Protein AF-A0A4U3A3L2-F1 (afdb_monomer)

Radius of gyration: 24.72 Å; Cα contacts (8 Å, |Δi|>4): 32; chains: 1; bounding box: 49×34×66 Å

Sequence (84 aa):
AYNVGGVMYVVYILVFITVIHALESYFLNPKFMSAKTNLPIFYTFMILIFSEHFLGIWGLIIGIPIFIFLLDVLDVNNEEQFKK

Secondary structure (DSSP, 8-state):
------HHHHHHHHHHHHHHHHHIIIIIHHHHHSS---HHHH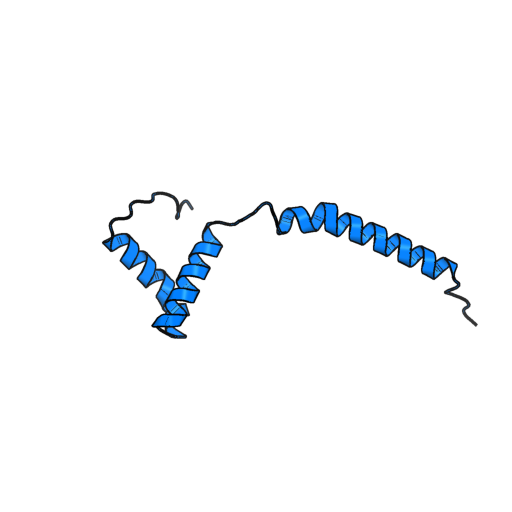HHHHHHHHHHHHHTHHHHHHHHHHHHHHHHHTT---TTS---

InterPro domains:
  IPR002549 Transmembrane protein TqsA-like [PF01594] (3-76)

Structure (mmCIF, N/CA/C/O backbone):
data_AF-A0A4U3A3L2-F1
#
_entry.id   AF-A0A4U3A3L2-F1
#
loop_
_atom_site.group_PDB
_atom_site.id
_atom_site.type_symbol
_atom_site.label_atom_id
_atom_site.label_alt_id
_atom_site.label_comp_id
_atom_site.label_asym_id
_atom_site.label_entity_id
_atom_site.label_seq_id
_atom_site.pdbx_PDB_ins_code
_atom_site.Cartn_x
_atom_site.Cartn_y
_atom_site.Cartn_z
_atom_site.occupancy
_atom_site.B_iso_or_equiv
_atom_site.auth_seq_id
_atom_site.auth_comp_id
_atom_site.auth_asym_id
_atom_site.auth_atom_id
_atom_site.pdbx_PDB_model_num
ATOM 1 N N . ALA A 1 1 ? 26.462 9.742 -42.807 1.00 47.53 1 ALA A N 1
ATOM 2 C CA . ALA A 1 1 ? 26.481 8.702 -41.760 1.00 47.53 1 ALA A CA 1
ATOM 3 C C . ALA A 1 1 ? 26.414 9.400 -40.408 1.00 47.53 1 ALA A C 1
ATOM 5 O O . ALA A 1 1 ? 27.298 10.195 -40.111 1.00 47.53 1 ALA A O 1
ATOM 6 N N . TYR A 1 2 ? 25.329 9.211 -39.653 1.00 49.97 2 TYR A N 1
ATOM 7 C CA . TYR A 1 2 ? 25.142 9.839 -38.343 1.00 49.97 2 TYR A CA 1
ATOM 8 C C . TYR A 1 2 ? 26.109 9.207 -37.338 1.00 49.97 2 TYR A C 1
ATOM 10 O O . TYR A 1 2 ? 25.882 8.096 -36.879 1.00 49.97 2 TYR A O 1
ATOM 18 N N . ASN A 1 3 ? 27.197 9.905 -37.012 1.00 60.00 3 ASN A N 1
ATOM 19 C CA . ASN A 1 3 ? 28.144 9.504 -35.969 1.00 60.00 3 ASN A CA 1
ATOM 20 C C . ASN A 1 3 ? 27.660 10.015 -34.598 1.00 60.00 3 ASN A C 1
ATOM 22 O O . ASN A 1 3 ? 28.362 10.731 -33.887 1.00 60.00 3 ASN A O 1
ATOM 26 N N . VAL A 1 4 ? 26.392 9.740 -34.283 1.00 63.28 4 VAL A N 1
ATOM 27 C CA . VAL A 1 4 ? 25.787 10.080 -32.992 1.00 63.28 4 VAL A CA 1
ATOM 28 C C . VAL A 1 4 ? 25.965 8.863 -32.096 1.00 63.28 4 VAL A C 1
ATOM 30 O O . VAL A 1 4 ? 25.346 7.832 -32.337 1.00 63.28 4 VAL A O 1
ATOM 33 N N . GLY A 1 5 ? 26.835 8.980 -31.092 1.00 67.19 5 GLY A N 1
ATOM 34 C CA . GLY A 1 5 ? 27.081 7.903 -30.126 1.00 67.19 5 GLY A CA 1
ATOM 35 C C . GLY A 1 5 ? 28.544 7.488 -29.971 1.00 67.19 5 GLY A C 1
ATOM 36 O O . GLY A 1 5 ? 28.844 6.300 -29.945 1.00 67.19 5 GLY A O 1
ATOM 37 N N . GLY A 1 6 ? 29.469 8.446 -29.859 1.00 76.69 6 GLY A N 1
ATOM 38 C CA . GLY A 1 6 ? 30.834 8.150 -29.408 1.00 76.69 6 GLY A CA 1
ATOM 39 C C . GLY A 1 6 ? 30.892 7.807 -27.912 1.00 76.69 6 GLY A C 1
ATOM 40 O O . GLY A 1 6 ? 29.913 7.981 -27.189 1.00 76.69 6 GLY A O 1
ATOM 41 N N . VAL A 1 7 ? 32.068 7.401 -27.418 1.00 78.25 7 VAL A N 1
ATOM 42 C CA . VAL A 1 7 ? 32.332 7.062 -25.997 1.00 78.25 7 VAL A CA 1
ATOM 43 C C . VAL A 1 7 ? 31.804 8.128 -25.020 1.00 78.25 7 VAL A C 1
ATOM 45 O O . VAL A 1 7 ? 31.337 7.802 -23.933 1.00 78.25 7 VAL A O 1
ATOM 48 N N . MET A 1 8 ? 31.780 9.396 -25.436 1.00 82.12 8 MET A N 1
ATOM 49 C CA . MET A 1 8 ? 31.208 10.496 -24.656 1.00 82.12 8 MET A CA 1
ATOM 50 C C . MET A 1 8 ? 29.725 10.299 -24.311 1.00 82.12 8 MET A C 1
ATOM 52 O O . MET A 1 8 ? 29.327 10.593 -23.189 1.00 82.12 8 MET A O 1
ATOM 56 N N . TYR A 1 9 ? 28.910 9.754 -25.218 1.00 83.75 9 TYR A N 1
ATOM 57 C CA . TYR A 1 9 ? 27.502 9.450 -24.935 1.00 83.75 9 TYR A CA 1
ATOM 58 C C . TYR A 1 9 ? 27.352 8.351 -23.880 1.00 83.75 9 TYR A C 1
ATOM 60 O O . TYR A 1 9 ? 26.462 8.430 -23.038 1.00 83.75 9 TYR A O 1
ATOM 68 N N . VAL A 1 10 ? 28.248 7.360 -23.881 1.00 85.56 10 VAL A N 1
ATOM 69 C CA . VAL A 1 10 ? 28.268 6.294 -22.867 1.00 85.56 10 VAL A CA 1
ATOM 70 C C . VAL A 1 10 ? 28.551 6.884 -21.487 1.00 85.56 10 VAL A C 1
ATOM 72 O O . VAL A 1 10 ? 27.851 6.571 -20.527 1.00 85.56 10 VAL A O 1
ATOM 75 N N . VAL A 1 11 ? 29.517 7.802 -21.394 1.00 89.62 11 VAL A N 1
ATOM 76 C CA . VAL A 1 11 ? 29.830 8.511 -20.145 1.00 89.62 11 VAL A CA 1
ATOM 77 C C . VAL A 1 11 ? 28.639 9.350 -19.671 1.00 89.62 11 VAL A C 1
ATOM 79 O O . VAL A 1 11 ? 28.280 9.276 -18.498 1.00 89.62 11 VAL A O 1
ATOM 82 N N . TYR A 1 12 ? 27.974 10.085 -20.571 1.00 89.88 12 TYR A N 1
ATOM 83 C CA . TYR A 1 12 ? 26.764 10.842 -20.229 1.00 89.88 12 TYR A CA 1
ATOM 84 C C . TYR A 1 12 ? 25.652 9.949 -19.663 1.00 89.88 12 TYR A C 1
ATOM 86 O O . TYR A 1 12 ? 25.036 10.305 -18.659 1.00 89.88 12 TYR A O 1
ATOM 94 N N . ILE A 1 13 ? 25.422 8.776 -20.259 1.00 90.12 13 ILE A N 1
ATOM 95 C CA . ILE A 1 13 ? 24.409 7.821 -19.791 1.00 90.12 13 ILE A CA 1
ATOM 96 C C . ILE A 1 13 ? 24.777 7.254 -18.413 1.00 90.12 13 ILE A C 1
ATOM 98 O O . ILE A 1 13 ? 23.919 7.193 -17.537 1.00 90.12 13 ILE A O 1
ATOM 102 N N . LEU A 1 14 ? 26.042 6.895 -18.178 1.00 92.50 14 LEU A N 1
ATOM 103 C CA . LEU A 1 14 ? 26.492 6.372 -16.880 1.00 92.50 14 LEU A CA 1
ATOM 104 C C . LEU A 1 14 ? 26.320 7.391 -15.750 1.00 92.50 14 LEU A C 1
ATOM 106 O O . LEU A 1 14 ? 25.842 7.042 -14.668 1.00 92.50 14 LEU A O 1
ATOM 110 N N . VAL A 1 15 ? 26.657 8.657 -16.006 1.00 93.56 15 VAL A N 1
ATOM 111 C CA . VAL A 1 15 ? 26.433 9.746 -15.046 1.00 93.56 15 VAL A CA 1
ATOM 112 C C . VAL A 1 15 ? 24.939 9.906 -14.766 1.00 93.56 15 VAL A C 1
ATOM 114 O O . VAL A 1 15 ? 24.538 9.983 -13.606 1.00 93.56 15 VAL A O 1
ATOM 117 N N . PHE A 1 16 ? 24.103 9.884 -15.805 1.00 93.62 16 PHE A N 1
ATOM 118 C CA . PHE A 1 16 ? 22.653 10.013 -15.666 1.00 93.62 16 PHE A CA 1
ATOM 119 C C . PHE A 1 16 ? 22.036 8.870 -14.841 1.00 93.62 16 PHE A C 1
ATOM 121 O O . PHE A 1 16 ? 21.262 9.126 -13.920 1.00 93.62 16 PHE A O 1
ATOM 128 N N . ILE A 1 17 ? 22.439 7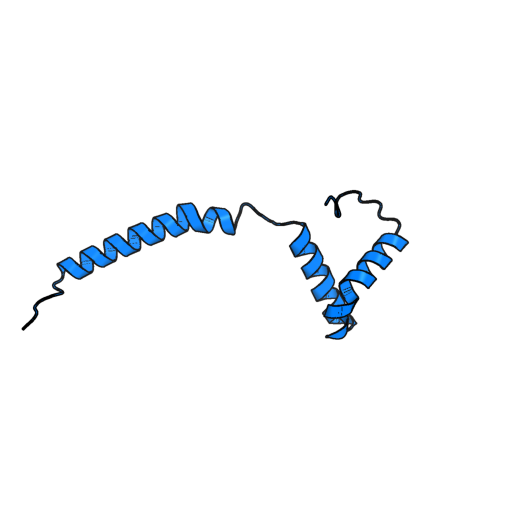.620 -15.097 1.00 93.44 17 ILE A N 1
ATOM 129 C CA . ILE A 1 17 ? 22.012 6.440 -14.325 1.00 93.44 17 ILE A CA 1
ATOM 130 C C . ILE A 1 17 ? 22.438 6.564 -12.858 1.00 93.44 17 ILE A C 1
ATOM 132 O O . ILE A 1 17 ? 21.642 6.295 -11.963 1.00 93.44 17 ILE A O 1
ATOM 136 N N . THR A 1 18 ? 23.670 7.012 -12.604 1.00 91.25 18 THR A N 1
ATOM 137 C CA . THR A 1 18 ? 24.201 7.169 -11.240 1.00 91.25 18 THR A CA 1
ATOM 138 C C . THR A 1 18 ? 23.396 8.197 -10.444 1.00 91.25 18 THR A C 1
ATOM 140 O O . THR A 1 18 ? 23.041 7.953 -9.293 1.00 91.25 18 THR A O 1
ATOM 143 N N . VAL A 1 19 ? 23.054 9.327 -11.069 1.00 92.88 19 VAL A N 1
ATOM 144 C CA . VAL A 1 19 ? 22.222 10.375 -10.459 1.00 92.88 19 VAL A CA 1
ATOM 145 C C . VAL A 1 19 ? 20.808 9.868 -10.173 1.00 92.88 19 VAL A C 1
ATOM 147 O O . VAL A 1 19 ? 20.290 10.101 -9.081 1.00 92.88 19 VAL A O 1
ATOM 150 N N . ILE A 1 20 ? 20.196 9.139 -11.112 1.00 91.38 20 ILE A N 1
ATOM 151 C CA . ILE A 1 20 ? 18.867 8.542 -10.911 1.00 91.38 20 ILE A CA 1
ATOM 152 C C . ILE A 1 20 ? 18.892 7.543 -9.756 1.00 91.38 20 ILE A C 1
ATOM 154 O O . ILE A 1 20 ? 18.027 7.606 -8.889 1.00 91.38 20 ILE A O 1
ATOM 158 N N . HIS A 1 21 ? 19.891 6.662 -9.703 1.00 86.31 21 HIS A N 1
ATOM 159 C CA . HIS A 1 21 ? 19.978 5.643 -8.662 1.00 86.31 21 HIS A CA 1
ATOM 160 C C . HIS A 1 21 ? 20.240 6.250 -7.280 1.00 86.31 21 HIS A C 1
ATOM 162 O O . HIS A 1 21 ? 19.680 5.794 -6.285 1.00 86.31 21 HIS A O 1
ATOM 168 N N . ALA A 1 22 ? 21.038 7.319 -7.204 1.00 86.19 22 ALA A N 1
ATOM 169 C CA . ALA A 1 22 ? 21.206 8.086 -5.975 1.00 86.19 22 ALA A CA 1
ATOM 170 C C . ALA A 1 22 ? 19.876 8.723 -5.537 1.00 86.19 22 ALA A C 1
ATOM 172 O O . ALA A 1 22 ? 19.495 8.614 -4.380 1.00 86.19 22 ALA A O 1
ATOM 173 N N . LEU A 1 23 ? 19.113 9.321 -6.454 1.00 85.56 23 LEU A N 1
ATOM 174 C CA . LEU A 1 23 ? 17.807 9.904 -6.134 1.00 85.56 23 LEU A CA 1
ATOM 175 C C . LEU A 1 23 ? 16.800 8.832 -5.688 1.00 85.56 23 LEU A C 1
ATOM 177 O O . LEU A 1 23 ? 16.082 9.012 -4.704 1.00 85.56 23 LEU A O 1
ATOM 181 N N . GLU A 1 24 ? 16.778 7.688 -6.366 1.00 77.88 24 GLU A N 1
ATOM 182 C CA . GLU A 1 24 ? 15.904 6.573 -6.029 1.00 77.88 24 GLU A CA 1
ATOM 183 C C . GLU A 1 24 ? 16.249 5.967 -4.668 1.00 77.88 24 GLU A C 1
ATOM 185 O O . GLU A 1 24 ? 15.392 5.889 -3.793 1.00 77.88 24 GLU A O 1
ATOM 190 N N . SER A 1 25 ? 17.511 5.608 -4.445 1.00 76.44 25 SER A N 1
ATOM 191 C CA . SER A 1 25 ? 17.960 4.972 -3.203 1.00 76.44 25 SER A CA 1
ATOM 192 C C . SER A 1 25 ? 17.919 5.901 -1.987 1.00 76.44 25 SER A C 1
ATOM 194 O O . SER A 1 25 ? 17.659 5.425 -0.884 1.00 76.44 25 SER A O 1
ATOM 196 N N . TYR A 1 26 ? 18.133 7.210 -2.169 1.00 75.19 26 TYR A N 1
ATOM 197 C CA . TYR A 1 26 ? 18.213 8.179 -1.070 1.00 75.19 26 TYR A CA 1
ATOM 198 C C . TYR A 1 26 ? 16.909 8.947 -0.825 1.00 75.19 26 TYR A C 1
ATOM 200 O O . TYR A 1 26 ? 16.694 9.436 0.283 1.00 75.19 26 TYR A O 1
ATOM 208 N N . PHE A 1 27 ? 16.027 9.060 -1.826 1.00 68.19 27 PHE A N 1
ATOM 209 C CA . PHE A 1 27 ? 14.801 9.864 -1.731 1.00 68.19 27 PHE A CA 1
ATOM 210 C C . PHE A 1 27 ? 13.508 9.065 -1.972 1.00 68.19 27 PHE A C 1
ATOM 212 O O . PHE A 1 27 ? 12.517 9.319 -1.286 1.00 68.19 27 PHE A O 1
ATOM 219 N N . LEU A 1 28 ? 13.495 8.084 -2.888 1.00 67.62 28 LEU A N 1
ATOM 220 C CA . LEU A 1 28 ? 12.295 7.280 -3.201 1.00 67.62 28 LEU A CA 1
ATOM 221 C C . LEU A 1 28 ? 12.172 6.017 -2.322 1.00 67.62 28 LEU A C 1
ATOM 223 O O . LEU A 1 28 ? 11.179 5.847 -1.615 1.00 67.62 28 LEU A O 1
ATOM 227 N N . ASN A 1 29 ? 13.194 5.160 -2.301 1.00 66.31 29 ASN A N 1
ATOM 228 C CA . ASN A 1 29 ? 13.240 3.901 -1.553 1.00 66.31 29 ASN A CA 1
ATOM 229 C C . ASN A 1 29 ? 13.173 4.041 -0.010 1.00 66.31 29 ASN A C 1
ATOM 231 O O . ASN A 1 29 ? 12.491 3.232 0.628 1.00 66.31 29 ASN A O 1
ATOM 235 N N . PRO A 1 30 ? 13.771 5.065 0.642 1.00 62.59 30 PRO A N 1
ATOM 236 C CA . PRO A 1 30 ? 13.735 5.150 2.102 1.00 62.59 30 PRO A CA 1
ATOM 237 C C . PRO A 1 30 ? 12.343 5.522 2.633 1.00 62.59 30 PRO A C 1
ATOM 239 O 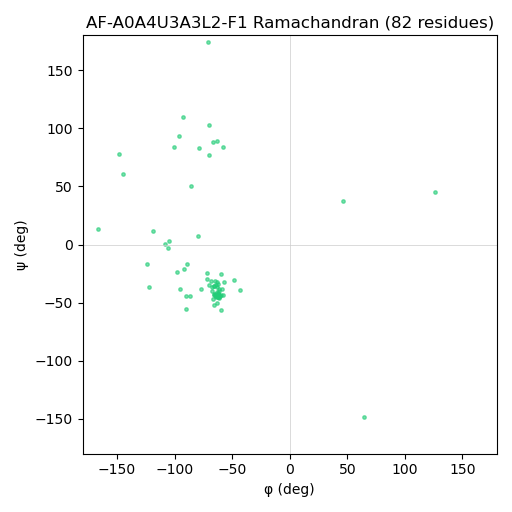O . PRO A 1 30 ? 11.989 5.162 3.756 1.00 62.59 30 PRO A O 1
ATOM 242 N N . LYS A 1 31 ? 11.511 6.185 1.816 1.00 57.22 31 LYS A N 1
ATOM 243 C CA . LYS A 1 31 ? 10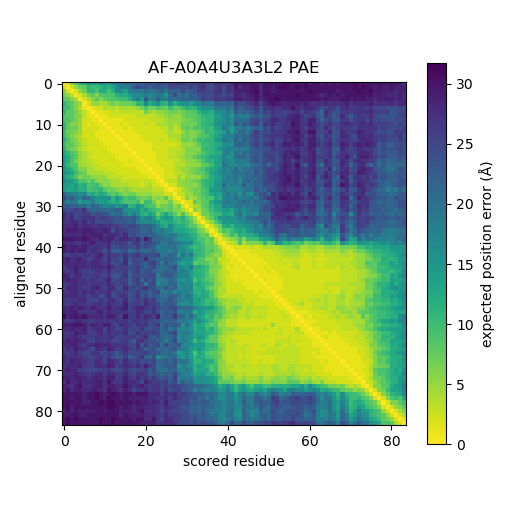.156 6.610 2.198 1.00 57.22 31 LYS A CA 1
ATOM 244 C C . LYS A 1 31 ? 9.077 5.555 1.914 1.00 57.22 31 LYS A C 1
ATOM 246 O O . LYS A 1 31 ? 8.000 5.638 2.502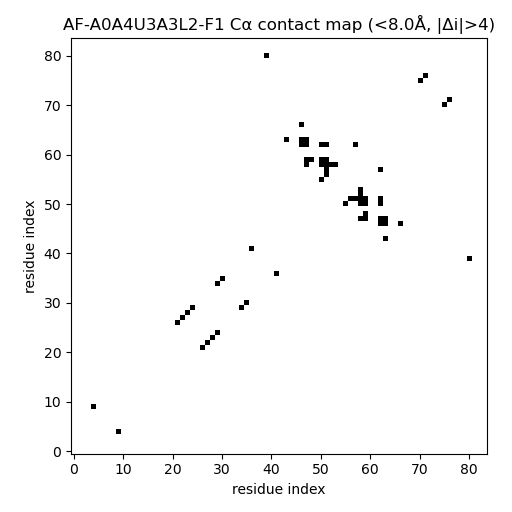 1.00 57.22 31 LYS A O 1
ATOM 251 N N . PHE A 1 32 ? 9.369 4.560 1.070 1.00 58.53 32 PHE A N 1
ATOM 252 C CA . PHE A 1 32 ? 8.486 3.414 0.816 1.00 58.53 32 PHE A CA 1
ATOM 253 C C . PHE A 1 32 ? 8.753 2.235 1.755 1.00 58.53 32 PHE A C 1
ATOM 255 O O . PHE A 1 32 ? 7.803 1.667 2.286 1.00 58.53 32 PHE A O 1
ATOM 262 N N . MET A 1 33 ? 10.020 1.883 1.992 1.00 59.16 33 MET A N 1
ATOM 263 C CA . MET A 1 33 ? 10.347 0.616 2.656 1.00 59.16 33 MET A CA 1
ATOM 264 C C . MET A 1 33 ? 10.472 0.714 4.187 1.00 59.16 33 MET A C 1
ATOM 266 O O . MET A 1 33 ? 10.338 -0.303 4.857 1.00 59.16 33 MET A O 1
ATOM 270 N N . SER A 1 34 ? 10.702 1.898 4.776 1.00 53.72 34 SER A N 1
ATOM 271 C CA . SER A 1 34 ? 11.048 1.970 6.213 1.00 53.72 34 SER A CA 1
ATOM 272 C C . SER A 1 34 ? 10.159 2.845 7.097 1.00 53.72 34 SER A C 1
ATOM 274 O O . SER A 1 34 ? 10.214 2.696 8.314 1.00 53.72 34 SER A O 1
ATOM 276 N N . ALA A 1 35 ? 9.347 3.751 6.552 1.00 57.12 35 ALA A N 1
ATOM 277 C CA . ALA A 1 35 ? 8.604 4.714 7.379 1.00 57.12 35 ALA A CA 1
ATOM 278 C C . ALA A 1 35 ? 7.106 4.399 7.539 1.00 57.12 35 ALA A C 1
ATOM 280 O O . ALA A 1 35 ? 6.385 5.191 8.143 1.00 57.12 35 ALA A O 1
ATOM 281 N N . LYS A 1 36 ? 6.617 3.275 6.994 1.00 52.66 36 LYS A N 1
ATOM 282 C CA . LYS A 1 36 ? 5.209 2.867 7.097 1.00 52.66 36 LYS A CA 1
ATOM 283 C C . LYS A 1 36 ? 5.040 1.349 7.131 1.00 52.66 36 LYS A C 1
ATOM 285 O O . LYS A 1 36 ? 4.571 0.743 6.170 1.00 52.66 36 LYS A O 1
ATOM 290 N N . THR A 1 37 ? 5.287 0.730 8.276 1.00 57.03 37 THR A N 1
ATOM 291 C CA . THR A 1 37 ? 4.429 -0.390 8.675 1.00 57.03 37 THR A CA 1
ATOM 292 C C . THR A 1 37 ? 3.024 0.185 8.866 1.00 57.03 37 THR A C 1
ATOM 294 O O . THR A 1 37 ? 2.676 0.688 9.929 1.00 57.03 37 THR A O 1
ATOM 297 N N . ASN A 1 38 ? 2.228 0.208 7.792 1.00 52.47 38 ASN A N 1
ATOM 298 C CA . ASN A 1 38 ? 0.803 0.520 7.864 1.00 52.47 38 ASN A CA 1
ATOM 299 C C . ASN A 1 38 ? 0.133 -0.617 8.643 1.00 52.47 38 ASN A C 1
ATOM 301 O O . ASN A 1 38 ? -0.302 -1.608 8.056 1.00 52.47 38 ASN A O 1
ATOM 305 N N . LEU A 1 39 ? 0.100 -0.470 9.966 1.00 59.12 39 LEU A N 1
ATOM 306 C CA . LEU A 1 39 ? -0.464 -1.420 10.921 1.00 59.12 39 LEU A CA 1
ATOM 307 C C . LEU A 1 39 ? -1.822 -2.010 10.459 1.00 59.12 39 LEU A C 1
ATOM 309 O O . LEU A 1 39 ? -1.959 -3.225 10.528 1.00 59.12 39 LEU A O 1
ATOM 313 N N . PRO A 1 40 ? -2.766 -1.274 9.841 1.00 63.84 40 PRO A N 1
ATOM 314 C CA . PRO A 1 40 ? -4.070 -1.844 9.458 1.00 63.84 40 PRO A CA 1
ATOM 315 C C . PRO A 1 40 ? -4.045 -2.858 8.296 1.00 63.84 40 PRO A C 1
ATOM 317 O O . PRO A 1 40 ? -4.804 -3.831 8.279 1.00 63.84 40 PRO A O 1
ATOM 320 N N . ILE A 1 41 ? -3.169 -2.654 7.307 1.00 74.88 41 ILE A N 1
ATOM 321 C CA . ILE A 1 41 ? -3.142 -3.484 6.090 1.00 74.88 41 ILE A CA 1
ATOM 322 C C . ILE A 1 41 ? -2.478 -4.834 6.386 1.00 74.88 41 ILE A C 1
ATOM 324 O O . ILE A 1 41 ? -2.951 -5.871 5.929 1.00 74.88 41 ILE A O 1
ATOM 328 N N . PHE A 1 42 ? -1.430 -4.838 7.212 1.00 79.12 42 PHE A N 1
ATOM 329 C CA . PHE A 1 42 ? -0.757 -6.067 7.629 1.00 79.12 42 PHE A CA 1
ATOM 330 C C . PHE A 1 42 ? -1.675 -6.984 8.452 1.00 79.12 42 PHE A C 1
ATOM 332 O O . PHE A 1 42 ? -1.735 -8.180 8.174 1.00 79.12 42 PHE A O 1
ATOM 339 N N . TYR A 1 43 ? -2.441 -6.435 9.406 1.00 76.31 43 TYR A N 1
ATOM 340 C CA . TYR A 1 43 ? -3.398 -7.229 10.187 1.00 76.31 43 TYR A CA 1
ATOM 341 C C . TYR A 1 43 ? -4.500 -7.830 9.308 1.00 76.31 43 TYR A C 1
ATOM 343 O O . TYR A 1 43 ? -4.817 -9.008 9.455 1.00 76.31 43 TYR A O 1
ATOM 351 N N . THR A 1 44 ? -5.018 -7.071 8.338 1.00 84.50 44 THR A N 1
ATOM 352 C CA . THR A 1 44 ? -5.983 -7.598 7.359 1.00 84.50 44 THR A CA 1
ATOM 353 C C . THR A 1 44 ? -5.381 -8.739 6.534 1.00 84.50 44 THR A C 1
ATOM 355 O O . THR A 1 44 ? -6.010 -9.783 6.391 1.00 84.50 44 THR A O 1
ATOM 358 N N . PHE A 1 45 ? -4.146 -8.596 6.040 1.00 86.50 45 PHE A N 1
ATOM 359 C CA . PHE A 1 45 ? -3.471 -9.672 5.307 1.00 86.50 45 PHE A CA 1
ATOM 360 C C . PHE A 1 45 ? -3.244 -10.918 6.163 1.00 86.50 45 PHE A C 1
ATOM 362 O O . PHE A 1 45 ? -3.469 -12.026 5.690 1.00 86.50 45 PHE A O 1
ATOM 369 N N . MET A 1 46 ? -2.841 -10.754 7.422 1.00 84.75 46 MET A N 1
ATOM 370 C CA . MET A 1 46 ? -2.643 -11.874 8.341 1.00 84.75 46 MET A CA 1
ATOM 371 C C . MET A 1 46 ? -3.950 -12.640 8.594 1.00 84.75 46 MET A C 1
ATOM 373 O O . MET A 1 46 ? -3.960 -13.868 8.541 1.00 84.75 46 MET A O 1
ATOM 377 N N . ILE A 1 47 ? -5.059 -11.918 8.795 1.00 86.69 47 ILE A N 1
ATOM 378 C CA . ILE A 1 47 ? -6.408 -12.488 8.923 1.00 86.69 47 ILE A CA 1
ATOM 379 C C . ILE A 1 47 ? -6.810 -13.244 7.649 1.00 86.69 47 ILE A C 1
ATOM 381 O O . ILE A 1 47 ? -7.325 -14.358 7.733 1.00 86.69 47 ILE A O 1
ATOM 385 N N . LEU A 1 48 ? -6.550 -12.669 6.471 1.00 89.50 48 LEU A N 1
ATOM 386 C CA . LEU A 1 48 ? -6.887 -13.280 5.184 1.00 89.50 48 LEU A CA 1
ATOM 387 C C . LEU A 1 48 ? -6.077 -14.550 4.908 1.00 89.50 48 LEU A C 1
ATOM 389 O O . LEU A 1 48 ? -6.673 -15.561 4.559 1.00 89.50 48 LEU A O 1
ATOM 393 N N . ILE A 1 49 ? -4.757 -14.531 5.114 1.00 89.44 49 ILE A N 1
ATOM 394 C CA . ILE A 1 49 ? -3.881 -15.697 4.901 1.00 89.44 49 ILE A CA 1
ATOM 395 C C . ILE A 1 49 ? -4.271 -16.838 5.843 1.00 89.44 49 ILE A C 1
ATOM 397 O O . ILE A 1 49 ? -4.348 -17.996 5.434 1.00 89.44 49 ILE A O 1
ATOM 401 N N . PHE A 1 50 ? -4.556 -16.516 7.108 1.00 89.94 50 PHE A N 1
ATOM 402 C CA . PHE A 1 50 ? -5.037 -17.512 8.054 1.00 89.94 50 PHE A CA 1
ATOM 403 C C . PHE A 1 50 ? -6.388 -18.065 7.595 1.00 89.94 50 PHE A C 1
ATOM 405 O O . PHE A 1 50 ? -6.541 -19.274 7.466 1.00 89.94 50 PHE A O 1
ATOM 412 N N . SER A 1 51 ? -7.358 -17.204 7.276 1.00 90.38 51 SER A N 1
ATOM 413 C CA . SER A 1 51 ? -8.687 -17.640 6.840 1.00 90.38 51 SER A CA 1
ATOM 414 C C . SER A 1 51 ? -8.661 -18.465 5.549 1.00 90.38 51 SER A C 1
ATOM 416 O O . SER A 1 51 ? -9.374 -19.463 5.468 1.00 90.38 51 SER A O 1
ATOM 418 N N . GLU A 1 52 ? -7.808 -18.123 4.581 1.00 92.81 52 GLU A N 1
ATOM 419 C CA . GLU A 1 52 ? -7.582 -18.913 3.367 1.00 92.81 52 GLU A CA 1
ATOM 420 C C . GLU A 1 52 ? -7.079 -20.321 3.697 1.00 92.81 52 GLU A C 1
ATOM 422 O O . GLU A 1 52 ? -7.576 -21.303 3.152 1.00 92.81 52 GLU A O 1
ATOM 427 N N . HIS A 1 53 ? -6.141 -20.450 4.636 1.00 91.06 53 HIS A N 1
ATOM 428 C CA . HIS A 1 53 ? -5.592 -21.752 5.008 1.00 91.06 53 HIS A CA 1
ATOM 429 C C . HIS A 1 53 ? -6.649 -22.700 5.613 1.00 91.06 53 HIS A C 1
ATOM 431 O O . HIS A 1 53 ? -6.563 -23.912 5.421 1.00 91.06 53 HIS A O 1
ATOM 437 N N . PHE A 1 54 ? -7.661 -22.178 6.324 1.00 88.50 54 PHE A N 1
ATOM 438 C CA . PHE A 1 54 ? -8.708 -23.006 6.953 1.00 88.50 54 PHE A CA 1
ATOM 439 C C . PHE A 1 54 ? -9.981 -23.158 6.112 1.00 88.50 54 PHE A C 1
ATOM 441 O O . PHE A 1 54 ? -10.585 -24.227 6.111 1.00 88.50 54 PHE A O 1
ATOM 448 N N . LEU A 1 55 ? -10.413 -22.099 5.424 1.00 89.88 55 LEU A N 1
ATOM 449 C CA . LEU A 1 55 ? -11.682 -22.043 4.685 1.00 89.88 55 LEU A CA 1
ATOM 450 C C . LEU A 1 55 ? -11.478 -22.056 3.158 1.00 89.88 55 LEU A C 1
ATOM 452 O O . LEU A 1 55 ? -12.449 -22.001 2.399 1.00 89.88 55 LEU A O 1
ATOM 456 N N . GLY A 1 56 ? -10.229 -22.122 2.691 1.00 86.69 56 GLY A N 1
ATOM 457 C CA . GLY A 1 56 ? -9.873 -22.029 1.279 1.00 86.69 56 GLY A CA 1
ATOM 458 C C . GLY A 1 56 ? -10.220 -20.660 0.696 1.00 86.69 56 GLY A C 1
ATOM 459 O O . GLY A 1 56 ? -10.258 -19.645 1.386 1.00 86.69 56 GLY A O 1
ATOM 460 N N . ILE A 1 57 ? -10.564 -20.638 -0.589 1.00 90.62 57 ILE A N 1
ATOM 461 C CA . ILE A 1 57 ? -10.925 -19.411 -1.321 1.00 90.62 57 ILE A CA 1
ATOM 462 C C . ILE A 1 57 ? -12.099 -18.672 -0.654 1.00 90.62 57 ILE A C 1
ATOM 464 O O . ILE A 1 57 ? -12.147 -17.443 -0.667 1.00 90.62 57 ILE A O 1
ATOM 468 N N . TRP A 1 58 ? -13.023 -19.401 -0.018 1.00 91.69 58 TRP A N 1
ATOM 469 C CA . TRP A 1 58 ? -14.131 -18.793 0.720 1.00 91.69 58 TRP A CA 1
ATOM 470 C C . TRP A 1 58 ? -13.636 -17.934 1.888 1.00 91.69 58 TRP A C 1
ATOM 472 O O . TRP A 1 58 ? -14.192 -16.864 2.125 1.00 91.69 58 TRP A O 1
ATOM 482 N N . GLY A 1 59 ? -12.535 -18.315 2.540 1.00 88.88 59 GLY A N 1
ATOM 483 C CA . GLY A 1 59 ? -11.895 -17.532 3.599 1.00 88.88 59 GLY A CA 1
ATOM 484 C C . GLY A 1 59 ? -11.438 -16.140 3.162 1.00 88.88 59 GLY A C 1
ATOM 485 O O . GLY A 1 59 ? -11.423 -15.219 3.970 1.00 88.88 59 GLY A O 1
ATOM 486 N N . LEU A 1 60 ? -11.170 -15.924 1.872 1.00 89.44 60 LEU A N 1
ATOM 487 C CA . LEU A 1 60 ? -10.832 -14.591 1.365 1.00 89.44 60 LEU A CA 1
ATOM 488 C C . LEU A 1 60 ? -12.041 -13.643 1.338 1.00 89.44 60 LEU A C 1
ATOM 490 O O . LEU A 1 60 ? -11.877 -12.437 1.503 1.00 89.44 60 LEU A O 1
ATOM 494 N N . ILE A 1 61 ? -13.253 -14.176 1.155 1.00 90.50 61 ILE A N 1
ATOM 495 C CA . ILE A 1 61 ? -14.493 -13.385 1.092 1.00 90.50 61 ILE A CA 1
ATOM 496 C C . ILE A 1 61 ? -15.058 -13.157 2.499 1.00 90.50 61 ILE A C 1
ATOM 498 O O . ILE A 1 61 ? -15.467 -12.046 2.832 1.00 90.50 61 ILE A O 1
ATOM 502 N N . ILE A 1 62 ? -15.083 -14.205 3.329 1.00 91.88 62 ILE A N 1
ATOM 503 C CA . ILE A 1 62 ? -15.740 -14.187 4.649 1.00 91.88 62 ILE A CA 1
ATOM 504 C C . ILE A 1 62 ? -14.771 -14.128 5.837 1.00 91.88 62 ILE A C 1
ATOM 506 O O . ILE A 1 62 ? -15.216 -14.015 6.976 1.00 91.88 62 ILE A O 1
ATOM 510 N N . GLY A 1 63 ? -13.457 -14.156 5.615 1.00 89.94 63 GLY A N 1
ATOM 511 C CA . GLY A 1 63 ? -12.470 -14.190 6.696 1.00 89.94 63 GLY A CA 1
ATOM 512 C C . GLY A 1 63 ? -12.491 -12.954 7.584 1.00 89.94 63 GLY A C 1
ATOM 513 O O . GLY A 1 63 ? -12.494 -13.080 8.804 1.00 89.94 63 GLY A O 1
ATOM 514 N N . ILE A 1 64 ? -12.589 -11.763 6.988 1.00 89.81 64 ILE A N 1
ATOM 515 C CA . ILE A 1 64 ? -12.638 -10.493 7.727 1.00 89.81 64 ILE A CA 1
ATOM 516 C C . ILE A 1 64 ? -13.838 -10.435 8.695 1.00 89.81 64 ILE A C 1
ATOM 518 O O . ILE A 1 64 ? -13.606 -10.256 9.891 1.00 89.81 64 ILE A O 1
ATOM 522 N N . PRO A 1 65 ? -15.105 -10.614 8.259 1.00 88.50 65 PRO A N 1
ATOM 523 C CA . PRO A 1 65 ? -16.246 -10.553 9.175 1.00 88.50 65 PRO A CA 1
ATOM 524 C C . PRO A 1 65 ? -16.228 -11.656 10.241 1.00 88.50 65 PRO A C 1
ATOM 526 O O . PRO A 1 65 ? -16.607 -11.394 11.379 1.00 88.50 65 PRO A O 1
ATOM 529 N N . ILE A 1 66 ? -15.746 -12.862 9.915 1.00 89.81 66 ILE A N 1
ATOM 530 C CA . ILE A 1 66 ? -15.615 -13.957 10.891 1.00 89.81 66 ILE A CA 1
ATOM 531 C C . ILE A 1 66 ? -14.607 -13.602 11.983 1.00 89.81 66 ILE A C 1
ATOM 533 O O . ILE A 1 66 ? -14.878 -13.816 13.161 1.00 89.81 66 ILE A O 1
ATOM 537 N N . PHE A 1 67 ? -13.455 -13.045 11.610 1.00 86.62 67 PHE A N 1
ATOM 538 C CA . PHE A 1 67 ? -12.430 -12.652 12.572 1.00 86.62 67 PHE A CA 1
ATOM 539 C C . PHE A 1 67 ? -12.864 -11.484 13.449 1.00 86.62 67 PHE A C 1
ATOM 541 O O . PHE A 1 67 ? -12.610 -11.512 14.648 1.00 86.62 67 PHE A O 1
ATOM 548 N N . ILE A 1 68 ? -13.548 -10.489 12.882 1.00 85.31 68 ILE A N 1
ATOM 549 C CA . ILE A 1 68 ? -14.099 -9.375 13.662 1.00 85.31 68 ILE A CA 1
ATOM 550 C C . ILE A 1 68 ? -15.126 -9.900 14.673 1.00 85.31 68 ILE A C 1
ATOM 552 O O . ILE A 1 68 ? -15.039 -9.552 15.844 1.00 85.31 68 ILE A O 1
ATOM 556 N N . PHE A 1 69 ? -16.030 -10.795 14.260 1.00 87.56 69 PHE A N 1
ATOM 557 C CA . PHE A 1 69 ? -16.997 -11.431 15.161 1.00 87.56 69 PHE A CA 1
ATOM 558 C C . PHE A 1 69 ? -16.321 -12.265 16.260 1.00 87.56 69 PHE A C 1
ATOM 560 O O . PHE A 1 69 ? -16.740 -12.241 17.411 1.00 87.56 69 PHE A O 1
ATOM 567 N N . LEU A 1 70 ? -15.253 -12.991 15.926 1.00 86.62 70 LEU A N 1
ATOM 568 C CA . LEU A 1 70 ? -14.500 -13.779 16.900 1.00 86.62 70 LEU A CA 1
ATOM 569 C C . LEU A 1 70 ? -13.807 -12.884 17.935 1.00 86.62 70 LEU A C 1
ATOM 571 O O . LEU A 1 70 ? -13.847 -13.191 19.122 1.00 86.62 70 LEU A O 1
ATOM 575 N N . LEU A 1 71 ? -13.190 -11.781 17.504 1.00 83.38 71 LEU A N 1
ATOM 576 C CA . LEU A 1 71 ? -12.553 -10.815 18.405 1.00 83.38 71 LEU A CA 1
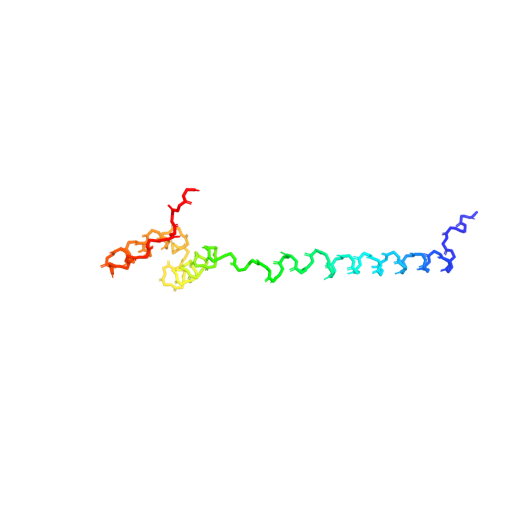ATOM 577 C C . LEU A 1 71 ? -13.573 -10.094 19.298 1.00 83.38 71 LEU A C 1
ATOM 579 O O . LEU A 1 71 ? -13.276 -9.850 20.465 1.00 83.38 71 LEU A O 1
ATOM 583 N N . ASP A 1 72 ? -14.761 -9.812 18.763 1.00 82.31 72 ASP A N 1
ATOM 584 C CA . ASP A 1 72 ? -15.896 -9.238 19.492 1.00 82.31 72 ASP A CA 1
ATOM 585 C C . ASP A 1 72 ? -16.407 -10.199 20.583 1.00 82.31 72 ASP A C 1
ATOM 587 O O . ASP A 1 72 ? -16.554 -9.823 21.741 1.00 82.31 72 ASP A O 1
ATOM 591 N N . VAL A 1 73 ? -16.559 -11.491 20.264 1.00 87.25 73 VAL A N 1
ATOM 592 C CA . VAL A 1 73 ? -16.935 -12.533 21.244 1.00 87.25 73 VAL A CA 1
ATOM 593 C C . VAL A 1 73 ? -15.870 -12.735 22.326 1.00 87.25 73 VAL A C 1
ATOM 595 O O . VAL A 1 73 ? -16.201 -13.075 23.462 1.00 87.25 73 VAL A O 1
ATOM 598 N N . LEU A 1 74 ? -14.593 -12.538 21.993 1.00 84.12 74 LEU A N 1
ATOM 599 C CA . LEU A 1 74 ? -13.487 -12.598 22.953 1.00 84.12 74 LEU A CA 1
ATOM 600 C C . LEU A 1 74 ? -13.340 -11.315 23.797 1.00 84.12 74 LEU A C 1
ATOM 602 O O . LEU A 1 74 ? -12.371 -11.216 24.550 1.00 84.12 74 LEU A O 1
ATOM 606 N N . ASP A 1 75 ? -14.282 -10.368 23.683 1.00 70.88 75 ASP A N 1
ATOM 607 C CA . ASP A 1 75 ? -14.355 -9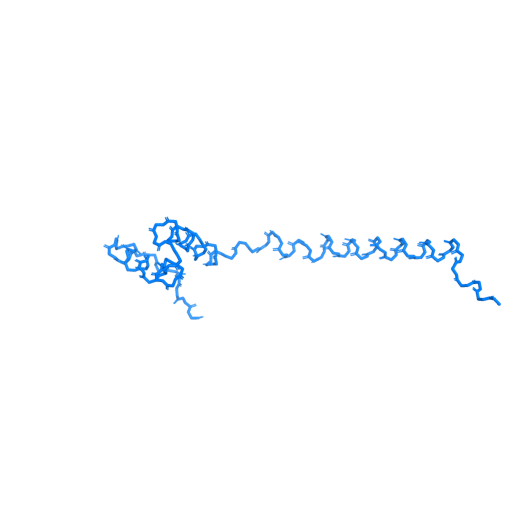.086 24.405 1.00 70.88 75 ASP A CA 1
ATOM 608 C C . ASP A 1 75 ? -13.017 -8.329 24.420 1.00 70.88 75 ASP A C 1
ATOM 610 O O . ASP A 1 75 ? -12.605 -7.710 25.408 1.00 70.88 75 ASP A O 1
ATOM 614 N N . VAL A 1 76 ? -12.284 -8.406 23.301 1.00 69.38 76 VAL A N 1
ATOM 615 C CA . VAL A 1 76 ? -11.031 -7.675 23.139 1.00 69.38 76 VAL A CA 1
ATOM 616 C C . VAL A 1 76 ? -11.382 -6.220 22.805 1.00 69.38 76 VAL A C 1
ATOM 618 O O . VAL A 1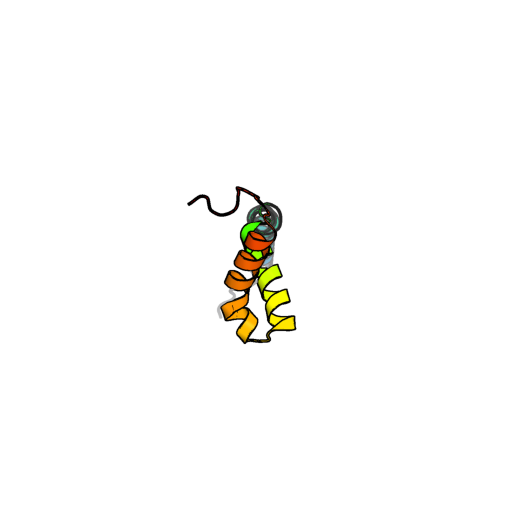 76 ? -11.434 -5.790 21.655 1.00 69.38 76 VAL A O 1
ATOM 621 N N . ASN A 1 77 ? -11.670 -5.433 23.840 1.00 57.88 77 ASN A N 1
ATOM 622 C CA . ASN A 1 77 ? -11.880 -3.991 23.723 1.00 57.88 77 ASN A CA 1
ATOM 623 C C . ASN A 1 77 ? -10.549 -3.288 23.414 1.00 57.88 77 ASN A C 1
ATOM 625 O O . ASN A 1 77 ? -9.923 -2.689 24.283 1.00 57.88 77 ASN A O 1
ATOM 629 N N . ASN A 1 78 ? -10.097 -3.369 22.164 1.00 55.12 78 ASN A N 1
ATOM 630 C CA . ASN A 1 78 ? -9.059 -2.490 21.637 1.00 55.12 78 ASN A CA 1
ATOM 631 C C . ASN A 1 78 ? -9.739 -1.403 20.804 1.00 55.12 78 ASN A C 1
ATOM 633 O O . ASN A 1 78 ? -9.874 -1.506 19.581 1.00 55.12 78 ASN A O 1
ATOM 637 N N . GLU A 1 79 ? -10.192 -0.360 21.500 1.00 55.34 79 GLU A N 1
ATOM 638 C CA . GLU A 1 79 ? -10.571 0.923 20.917 1.00 55.34 79 GLU A CA 1
ATOM 639 C C . GLU A 1 79 ? -9.378 1.521 20.155 1.00 55.34 79 GLU A C 1
ATOM 641 O O . GLU A 1 79 ? -8.650 2.321 20.718 1.00 55.34 79 GLU A O 1
ATOM 646 N N . GLU A 1 80 ? -9.128 1.144 18.895 1.00 57.78 80 GLU A N 1
ATOM 647 C CA . GLU A 1 80 ? -8.272 1.967 18.014 1.00 57.78 80 GLU A CA 1
ATOM 648 C C . GLU A 1 80 ? -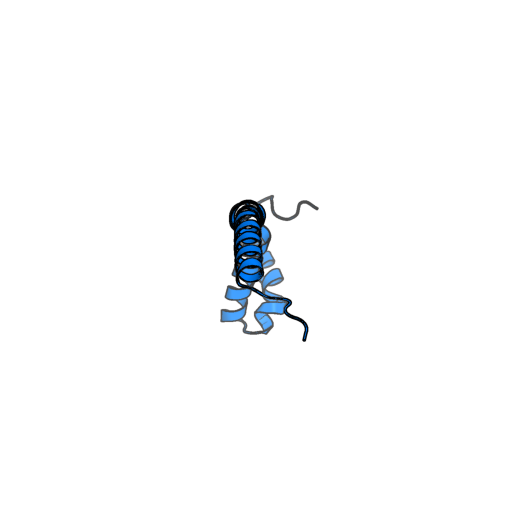8.295 1.635 16.511 1.00 57.78 80 GLU A C 1
ATOM 650 O O . GLU A 1 80 ? -7.451 2.132 15.771 1.00 57.78 80 GLU A O 1
ATOM 655 N N . GLN A 1 81 ? -9.235 0.832 15.996 1.00 57.34 81 GLN A N 1
ATOM 656 C CA . GLN A 1 81 ? -9.155 0.381 14.588 1.00 57.34 81 GLN A CA 1
ATOM 657 C C . GLN A 1 81 ? -10.314 0.795 13.672 1.00 57.34 81 GLN A C 1
ATOM 659 O O . GLN A 1 81 ? -10.361 0.354 12.531 1.00 57.34 81 GLN A O 1
ATOM 664 N N . PHE A 1 82 ? -11.193 1.707 14.100 1.00 51.09 82 PHE A N 1
ATOM 665 C CA . PHE A 1 82 ? -12.170 2.345 13.204 1.00 51.09 82 PHE A CA 1
ATOM 666 C C . PHE A 1 82 ? -12.432 3.806 13.587 1.00 51.09 82 PHE A C 1
ATOM 668 O O . PHE A 1 82 ? -13.557 4.201 13.890 1.00 51.09 82 PHE A O 1
ATOM 675 N N . LYS A 1 83 ? -11.397 4.652 13.558 1.00 35.03 83 LYS A N 1
ATOM 676 C CA . LYS A 1 83 ? -11.614 6.104 13.529 1.00 35.03 83 LYS A CA 1
ATOM 677 C C . LYS A 1 83 ? -11.542 6.598 12.081 1.00 35.03 83 LYS A C 1
ATOM 679 O O . LYS A 1 83 ? -10.455 6.867 11.593 1.00 35.03 83 LYS A O 1
ATOM 684 N N . LYS A 1 84 ? -12.737 6.648 11.475 1.00 34.94 84 LYS A N 1
ATOM 685 C CA . LYS A 1 84 ? -13.199 7.437 10.312 1.00 34.94 84 LYS A CA 1
ATOM 686 C C . LYS A 1 84 ? -12.211 7.745 9.185 1.00 34.94 84 LYS A C 1
ATOM 688 O O . LYS A 1 84 ? -11.314 8.587 9.394 1.00 34.94 84 LYS A O 1
#

Mean predicted aligned error: 15.97 Å

Foldseek 3Di:
DPPPDDPVVVVVVVVVVVVVVCCCVVPPVCVPPPDDPPVQVVVLVVQQVVQCVPVNPVCNVCSVVVVVVVCVVVVVPPPDHDDD

pLDDT: mean 76.73, std 15.37, range [34.94, 93.62]

Solvent-accessible surface area (backbone atoms only — not comparable to full-atom values): 5106 Å² total; per-residue (Å²): 130,88,84,79,75,52,75,68,52,56,53,53,50,53,53,52,51,51,53,50,49,49,46,38,61,71,60,51,47,53,64,64,77,70,75,56,85,54,66,71,61,54,54,51,50,54,47,31,55,53,26,26,75,77,54,37,81,57,10,65,76,51,21,62,65,53,50,53,52,52,42,56,75,67,65,64,83,68,92,79,85,80,83,127

Organism: NCBI:txid1890302